Protein AF-A0A1V5KCC6-F1 (afdb_monomer)

Solvent-accessible surface area (backbone atoms only — not comparable to full-atom values): 6715 Å² total; per-residue (Å²): 113,61,69,62,50,31,54,51,13,49,54,48,33,52,66,76,43,51,40,78,60,59,92,48,67,71,56,39,69,75,30,51,44,76,52,78,37,92,82,50,59,99,80,65,60,54,52,40,34,35,26,40,22,95,84,51,36,32,33,43,40,40,38,29,67,36,95,50,69,45,68,42,58,75,41,92,68,61,92,77,38,43,47,20,27,38,64,76,47,38,31,85,51,64,56,91,75,87,53,53,60,44,80,50,100,44,29,39,36,34,31,47,67,22,40,41,31,31,40,33,75,112

Secondary structure (DSSP, 8-state):
-HHHHHHHHHHHHHHH-STTS-SSHHHHHHHEEE---TT--SS-SEEEEEEE-TTS-EEEEEEE-SSS-EEE-S-S-GGGPEEEE-SS-BSSS--SS--SEEE-SSSEEEPTTEEEEEEE--

Sequence (122 aa):
MLTRRYTSGLIALRRSSDAFRLGDKAAVDANILKIEEPGIQQEDIAIAYACTATDGTRFLVFINADNQARDFTAITDLPTAELLVDDDESGTLPVSDPSGFKFTDDGVLVDPLTVLIFRQKP

Foldseek 3Di:
DLVVQAVVQVVQVCVVFCLNPPPDDVLCVVFKAWQDAPQADPDHQWTWIWGAGPQRKIKIKTFAQAQAKDDGQSDQPPPQWAKAAKARGHHDHGDDDDDQWDADPRGITGGHGMMIMIIDHD

Mean predicted aligned error: 3.24 Å

Radius of gyration: 13.99 Å; Cα contacts (8 Å, |Δi|>4): 246; chains: 1; bounding box: 36×34×35 Å

Structure (mmCIF, N/CA/C/O backbone):
data_AF-A0A1V5KCC6-F1
#
_entry.id   AF-A0A1V5KCC6-F1
#
loop_
_atom_site.group_PDB
_atom_site.id
_atom_site.type_symbol
_atom_site.label_atom_id
_atom_site.label_alt_id
_atom_site.label_comp_id
_atom_site.label_asym_id
_atom_site.label_entity_id
_atom_site.label_seq_id
_atom_site.pdbx_PDB_ins_code
_atom_site.Cartn_x
_atom_site.Cartn_y
_atom_site.Cartn_z
_atom_site.occupancy
_atom_site.B_iso_or_equiv
_atom_site.auth_seq_id
_atom_site.auth_comp_id
_atom_site.auth_asym_id
_atom_site.auth_atom_id
_atom_site.pdbx_PDB_model_num
ATOM 1 N N . MET A 1 1 ? 14.356 -16.473 -8.769 1.00 64.81 1 MET A N 1
ATOM 2 C CA . MET A 1 1 ? 13.872 -16.763 -7.393 1.00 64.81 1 MET A CA 1
ATOM 3 C C . MET A 1 1 ? 13.165 -15.573 -6.741 1.00 64.81 1 MET A C 1
ATOM 5 O O . MET A 1 1 ? 12.403 -15.826 -5.814 1.00 64.81 1 MET A O 1
ATOM 9 N N . LEU A 1 2 ? 13.380 -14.335 -7.218 1.00 85.94 2 LEU A N 1
ATOM 10 C CA . LEU A 1 2 ? 12.759 -13.104 -6.707 1.00 85.94 2 LEU A CA 1
ATOM 11 C C . LEU A 1 2 ? 11.241 -13.239 -6.508 1.00 85.94 2 LEU A C 1
ATOM 13 O O . LEU A 1 2 ? 10.778 -13.178 -5.377 1.00 85.94 2 LEU A O 1
ATOM 17 N N . THR A 1 3 ? 10.499 -13.625 -7.552 1.00 91.62 3 THR A N 1
ATOM 18 C CA . THR A 1 3 ? 9.037 -13.815 -7.491 1.00 91.62 3 THR A CA 1
ATOM 19 C C . THR A 1 3 ? 8.590 -14.755 -6.368 1.00 91.62 3 THR A C 1
ATOM 21 O O . THR A 1 3 ? 7.630 -14.464 -5.669 1.00 91.62 3 THR A O 1
ATOM 24 N N . ARG A 1 4 ? 9.307 -15.863 -6.115 1.00 97.12 4 ARG A N 1
ATOM 25 C CA . ARG A 1 4 ? 8.965 -16.789 -5.018 1.00 97.12 4 ARG A CA 1
ATOM 26 C C . ARG A 1 4 ? 9.128 -16.122 -3.649 1.00 97.12 4 ARG A C 1
ATOM 28 O O . ARG A 1 4 ? 8.300 -16.354 -2.767 1.00 97.12 4 ARG A O 1
ATOM 35 N N . ARG A 1 5 ? 10.209 -15.358 -3.449 1.00 96.81 5 ARG A N 1
ATOM 36 C CA . ARG A 1 5 ? 10.459 -14.638 -2.188 1.00 96.81 5 ARG A CA 1
ATOM 37 C C . ARG A 1 5 ? 9.408 -13.558 -1.986 1.00 96.81 5 ARG A C 1
ATOM 39 O O . ARG A 1 5 ? 8.799 -13.539 -0.926 1.00 96.81 5 ARG A O 1
ATOM 46 N N . TYR A 1 6 ? 9.121 -12.798 -3.037 1.00 97.69 6 TYR A N 1
ATOM 47 C CA . TYR A 1 6 ? 8.081 -11.781 -3.042 1.00 97.69 6 TYR A CA 1
ATOM 48 C C . TYR A 1 6 ? 6.708 -12.366 -2.669 1.00 97.69 6 TYR A C 1
ATOM 50 O O . TYR A 1 6 ? 6.073 -11.958 -1.705 1.00 97.69 6 TYR A O 1
ATOM 58 N N . THR A 1 7 ? 6.276 -13.451 -3.320 1.00 97.94 7 THR A N 1
ATOM 59 C CA . THR A 1 7 ? 5.013 -14.113 -2.947 1.00 97.94 7 THR A CA 1
ATOM 60 C C . THR A 1 7 ? 5.032 -14.637 -1.506 1.00 97.94 7 THR A C 1
ATOM 62 O O . THR A 1 7 ? 4.024 -14.556 -0.806 1.00 97.94 7 THR A O 1
ATOM 65 N N . SER A 1 8 ? 6.170 -15.154 -1.030 1.00 98.38 8 SER A N 1
ATOM 66 C CA . SER A 1 8 ? 6.310 -15.597 0.365 1.00 98.38 8 SER A CA 1
ATOM 67 C C . SER A 1 8 ? 6.166 -14.429 1.352 1.00 98.38 8 SER A C 1
ATOM 69 O O . SER A 1 8 ? 5.506 -14.587 2.379 1.00 98.38 8 SER A O 1
ATOM 71 N N . GLY A 1 9 ? 6.731 -13.264 1.021 1.00 98.44 9 GLY A N 1
ATOM 72 C CA . GLY A 1 9 ? 6.620 -12.021 1.784 1.00 98.44 9 GLY A CA 1
ATOM 73 C C . GLY A 1 9 ? 5.183 -11.518 1.878 1.00 98.44 9 GLY A C 1
ATOM 74 O O . GLY A 1 9 ? 4.682 -11.293 2.979 1.00 98.44 9 GLY A O 1
ATOM 75 N N . LEU A 1 10 ? 4.464 -11.473 0.753 1.00 98.56 10 LEU A N 1
ATOM 76 C CA . LEU A 1 10 ? 3.041 -11.113 0.722 1.00 98.56 10 LEU A CA 1
ATOM 77 C C . LEU A 1 10 ? 2.164 -12.063 1.556 1.00 98.56 10 LEU A C 1
ATOM 79 O O . LEU A 1 10 ? 1.244 -11.620 2.245 1.00 98.56 10 LEU A O 1
ATOM 83 N N . ILE A 1 11 ? 2.449 -13.371 1.544 1.00 98.69 11 ILE A N 1
ATOM 84 C CA . ILE A 1 11 ? 1.741 -14.339 2.401 1.00 98.69 11 ILE A CA 1
ATOM 85 C C . ILE A 1 11 ? 2.014 -14.050 3.883 1.00 98.69 11 ILE A C 1
ATOM 87 O O . ILE A 1 11 ? 1.089 -14.125 4.698 1.00 98.69 11 ILE A O 1
ATOM 91 N N . ALA A 1 12 ? 3.261 -13.733 4.242 1.00 98.69 12 ALA A N 1
ATOM 92 C CA . ALA A 1 12 ? 3.622 -13.372 5.609 1.00 98.69 12 ALA A CA 1
ATOM 93 C C . ALA A 1 12 ? 2.901 -12.089 6.058 1.00 98.69 12 ALA A C 1
ATOM 95 O O . ALA A 1 12 ? 2.277 -12.093 7.119 1.00 98.69 12 ALA A O 1
ATOM 96 N N . LEU A 1 13 ? 2.890 -11.052 5.215 1.00 98.69 13 LEU A N 1
ATOM 97 C CA . LEU A 1 13 ? 2.177 -9.795 5.458 1.00 98.69 13 LEU A CA 1
ATOM 98 C C . LEU A 1 13 ? 0.668 -10.006 5.637 1.00 98.69 13 LEU A C 1
ATOM 100 O O . LEU A 1 13 ? 0.077 -9.551 6.615 1.00 98.69 13 LEU A O 1
ATOM 104 N N . ARG A 1 14 ? 0.035 -10.782 4.749 1.00 98.56 14 ARG A N 1
ATOM 105 C CA . ARG A 1 14 ? -1.391 -11.128 4.870 1.00 98.56 14 ARG A CA 1
ATOM 106 C C . ARG A 1 14 ? -1.715 -11.805 6.206 1.00 98.56 14 ARG A C 1
ATOM 108 O O . ARG A 1 14 ? -2.817 -11.650 6.727 1.00 98.56 14 ARG A O 1
ATOM 115 N N . ARG A 1 15 ? -0.793 -12.610 6.741 1.00 98.31 15 ARG A N 1
ATOM 116 C CA . ARG A 1 15 ? -0.979 -13.329 8.011 1.00 98.31 15 ARG A CA 1
ATOM 117 C C . ARG A 1 15 ? -0.717 -12.457 9.236 1.00 98.31 15 ARG A C 1
ATOM 119 O O . ARG A 1 15 ? -1.332 -12.717 10.270 1.00 98.31 15 ARG A O 1
ATOM 126 N N . SER A 1 16 ? 0.155 -11.454 9.136 1.00 98.06 16 SER A N 1
ATOM 127 C CA . SER A 1 16 ? 0.580 -10.644 10.284 1.00 98.06 16 SER A CA 1
ATOM 128 C C . SER A 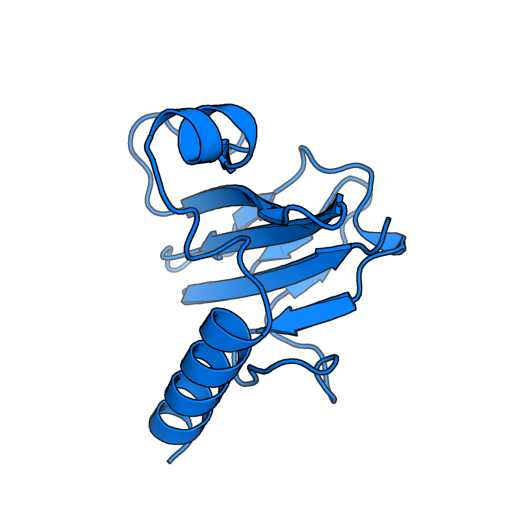1 16 ? -0.479 -9.672 10.795 1.00 98.06 16 SER A C 1
ATOM 130 O O . SER A 1 16 ? -0.362 -9.213 11.923 1.00 98.06 16 SER A O 1
ATOM 132 N N . SER A 1 17 ? -1.494 -9.350 9.992 1.00 98.25 17 SER A N 1
ATOM 133 C CA . SER A 1 17 ? -2.589 -8.457 10.381 1.00 98.25 17 SER A CA 1
ATOM 134 C C . SER A 1 17 ? -3.940 -9.014 9.931 1.00 98.25 17 SER A C 1
ATOM 136 O O . SER A 1 17 ? -4.025 -9.818 8.999 1.00 98.25 17 SER A O 1
ATOM 138 N N . ASP A 1 18 ? -5.007 -8.627 10.622 1.00 98.00 18 ASP A N 1
ATOM 139 C CA . ASP A 1 18 ? -6.379 -8.917 10.220 1.00 98.00 18 ASP A CA 1
ATOM 140 C C . ASP A 1 18 ? -6.941 -7.915 9.199 1.00 98.00 18 ASP A C 1
ATOM 142 O O . ASP A 1 18 ? -7.923 -8.253 8.538 1.00 98.00 18 ASP A O 1
ATOM 146 N N . ALA A 1 19 ? -6.275 -6.774 8.970 1.00 98.12 19 ALA A N 1
ATOM 147 C CA . ALA A 1 19 ? -6.659 -5.760 7.979 1.00 98.12 19 ALA A CA 1
ATOM 148 C C . ALA A 1 19 ? -6.923 -6.344 6.576 1.00 98.12 19 ALA A C 1
ATOM 150 O O . ALA A 1 19 ? -7.752 -5.839 5.829 1.00 98.12 19 ALA A O 1
ATOM 151 N N . PHE A 1 20 ? -6.249 -7.441 6.213 1.00 98.06 20 PHE A N 1
ATOM 152 C CA . PHE A 1 20 ? -6.393 -8.109 4.911 1.00 98.06 20 PHE A CA 1
ATOM 153 C C . PHE A 1 20 ? -7.379 -9.292 4.912 1.00 98.06 20 PHE A C 1
ATOM 155 O O . PHE A 1 20 ? -7.515 -9.997 3.906 1.00 98.06 20 PHE A O 1
ATOM 162 N N . ARG A 1 21 ? -8.011 -9.594 6.048 1.00 97.31 21 ARG A N 1
ATOM 163 C CA . ARG A 1 21 ? -8.809 -10.813 6.274 1.00 97.31 21 ARG A CA 1
ATOM 164 C C . ARG A 1 21 ? -9.930 -10.595 7.296 1.00 97.31 21 ARG A C 1
ATOM 166 O O . ARG A 1 21 ? -10.197 -11.478 8.112 1.00 97.31 21 ARG A O 1
ATOM 173 N N . LEU A 1 22 ? -10.554 -9.420 7.245 1.00 97.50 22 LEU A N 1
ATOM 174 C CA . LEU A 1 22 ? -11.720 -9.075 8.055 1.00 97.50 22 LEU A CA 1
ATOM 175 C C . LEU A 1 22 ? -12.840 -10.109 7.846 1.00 97.50 22 LEU A C 1
ATOM 177 O O . LEU A 1 22 ? -13.023 -10.631 6.745 1.00 97.50 22 LEU A O 1
ATOM 181 N N . GLY A 1 23 ? -13.536 -10.454 8.932 1.00 96.25 23 GLY A N 1
ATOM 182 C CA . GLY A 1 23 ? -14.379 -11.654 8.999 1.00 96.25 23 GLY A CA 1
ATOM 183 C C . GLY A 1 23 ? -15.752 -11.542 8.335 1.00 96.25 23 GLY A C 1
ATOM 184 O O . GLY A 1 23 ? -16.367 -12.569 8.054 1.00 96.25 23 GLY A O 1
ATOM 185 N N . ASP A 1 24 ? -16.234 -10.326 8.078 1.00 97.00 24 ASP A N 1
ATOM 186 C CA . ASP A 1 24 ? -17.553 -10.081 7.500 1.00 97.00 24 ASP A CA 1
ATOM 187 C C . ASP A 1 24 ? -17.604 -8.780 6.679 1.00 97.00 24 ASP A C 1
ATOM 189 O O . ASP A 1 24 ? -16.687 -7.957 6.702 1.00 97.00 24 ASP A O 1
ATOM 193 N N . LYS A 1 25 ? -18.701 -8.606 5.932 1.00 97.69 25 LYS A N 1
ATOM 194 C CA . LYS A 1 25 ? -18.914 -7.445 5.061 1.00 97.69 25 LYS A CA 1
ATOM 195 C C . LYS A 1 25 ? -18.978 -6.124 5.832 1.00 97.69 25 LYS A C 1
ATOM 197 O O . LYS A 1 25 ? -18.462 -5.136 5.330 1.00 97.69 25 LYS A O 1
ATOM 202 N N . ALA A 1 26 ? -19.601 -6.088 7.009 1.00 98.00 26 ALA A N 1
ATOM 203 C CA . ALA A 1 26 ? -19.751 -4.841 7.756 1.00 98.00 26 ALA A CA 1
ATOM 204 C C . ALA A 1 26 ? -18.386 -4.327 8.236 1.00 98.00 26 ALA A C 1
ATOM 206 O O . ALA A 1 26 ? -18.098 -3.137 8.129 1.00 98.00 26 ALA A O 1
ATOM 207 N N . ALA A 1 27 ? -17.516 -5.236 8.685 1.00 97.56 27 ALA A N 1
ATOM 208 C CA . ALA A 1 27 ? -16.135 -4.922 9.013 1.00 97.56 27 ALA A CA 1
ATOM 209 C C . ALA A 1 27 ? -15.358 -4.433 7.782 1.00 97.56 27 ALA A C 1
ATOM 211 O O . ALA A 1 27 ? -14.633 -3.446 7.884 1.00 97.56 27 ALA A O 1
ATOM 212 N N . VAL A 1 28 ? -15.525 -5.080 6.623 1.00 98.19 28 VAL A N 1
ATOM 213 C CA . VAL A 1 28 ? -14.890 -4.644 5.367 1.00 98.19 28 VAL A CA 1
ATOM 214 C C . VAL A 1 28 ? -15.352 -3.242 4.965 1.00 98.19 28 VAL A C 1
ATOM 216 O O . VAL A 1 28 ? -14.509 -2.382 4.737 1.00 98.19 28 VAL A O 1
ATOM 219 N N . ASP A 1 29 ? -16.661 -2.988 4.937 1.00 97.94 29 ASP A N 1
ATOM 220 C CA . ASP A 1 29 ? -17.232 -1.698 4.527 1.00 97.94 29 ASP A CA 1
ATOM 221 C C . ASP A 1 29 ? -16.759 -0.539 5.424 1.00 97.94 29 ASP A C 1
ATOM 223 O O . ASP A 1 29 ? -16.604 0.585 4.954 1.00 97.94 29 ASP A O 1
ATOM 227 N N . ALA A 1 30 ? -16.523 -0.803 6.714 1.00 97.19 30 ALA A N 1
ATOM 228 C CA . ALA A 1 30 ? -16.074 0.206 7.670 1.00 97.19 30 ALA A CA 1
ATOM 229 C C . ALA A 1 30 ? -14.557 0.468 7.641 1.00 97.19 30 ALA A C 1
ATOM 231 O O . ALA A 1 30 ? -14.126 1.558 8.012 1.00 97.19 30 ALA A O 1
ATOM 232 N N . ASN A 1 31 ? -13.745 -0.520 7.249 1.00 97.50 31 ASN A N 1
ATOM 233 C CA . ASN A 1 31 ? -12.289 -0.476 7.438 1.00 97.50 31 ASN A CA 1
ATOM 234 C C . ASN A 1 31 ? -11.477 -0.515 6.140 1.00 97.50 31 ASN A C 1
ATOM 236 O O . ASN A 1 31 ? -10.265 -0.303 6.186 1.00 97.50 31 ASN A O 1
ATOM 240 N N . ILE A 1 32 ? -12.108 -0.793 4.997 1.00 97.38 32 ILE A N 1
ATOM 241 C CA . ILE A 1 32 ? -11.460 -0.769 3.687 1.00 97.38 32 ILE A CA 1
ATOM 242 C C . ILE A 1 32 ? -11.985 0.431 2.907 1.00 97.38 32 ILE A C 1
ATOM 244 O O . ILE A 1 32 ? -13.126 0.439 2.450 1.00 97.38 32 ILE A O 1
ATOM 248 N N . LEU A 1 33 ? -11.146 1.452 2.751 1.00 95.38 33 LEU A N 1
ATOM 249 C CA . LEU A 1 33 ? -11.522 2.707 2.107 1.00 95.38 33 LEU A CA 1
ATOM 250 C C . LEU A 1 33 ? -10.714 2.897 0.830 1.00 95.38 33 LEU A C 1
ATOM 252 O O . LEU A 1 33 ? -9.485 2.928 0.872 1.00 95.38 33 LEU A O 1
ATOM 256 N N . LYS A 1 34 ? -11.398 3.056 -0.305 1.00 95.19 34 LYS A N 1
ATOM 257 C CA . LYS A 1 34 ? -10.752 3.512 -1.538 1.00 95.19 34 LYS A CA 1
ATOM 258 C C . LYS A 1 34 ? -10.176 4.910 -1.301 1.00 95.19 34 LYS A C 1
ATOM 260 O O . LYS A 1 34 ? -10.836 5.757 -0.701 1.00 95.19 34 LYS A O 1
ATOM 265 N N . ILE A 1 35 ? -8.953 5.136 -1.763 1.00 92.19 35 ILE A N 1
ATOM 266 C CA . ILE A 1 35 ? -8.350 6.466 -1.783 1.00 92.19 35 ILE A CA 1
ATOM 267 C C . ILE A 1 35 ? -8.711 7.072 -3.137 1.00 92.19 35 ILE A C 1
ATOM 269 O O . ILE A 1 35 ? -8.344 6.531 -4.180 1.00 92.19 35 ILE A O 1
ATOM 273 N N . GLU A 1 36 ? -9.504 8.141 -3.117 1.00 90.19 36 GLU A N 1
ATOM 274 C CA . GLU A 1 36 ? -9.888 8.852 -4.335 1.00 90.19 36 GLU A CA 1
ATOM 275 C C . GLU A 1 36 ? -8.721 9.724 -4.795 1.00 90.19 36 GLU A C 1
ATOM 277 O O . GLU A 1 36 ? -8.325 10.653 -4.097 1.00 90.19 36 GLU A O 1
ATOM 282 N N . GLU A 1 37 ? -8.178 9.409 -5.968 1.00 89.12 37 GLU A N 1
ATOM 283 C CA . GLU A 1 37 ? -7.045 10.107 -6.567 1.00 89.12 37 GLU A CA 1
ATOM 284 C C . GLU A 1 37 ? -7.516 10.875 -7.811 1.00 89.12 37 GLU A C 1
ATOM 286 O O . GLU A 1 37 ? -8.022 10.243 -8.743 1.00 89.12 37 GLU A O 1
ATOM 291 N N . PRO A 1 38 ? -7.345 12.211 -7.870 1.00 87.00 38 PRO A N 1
ATOM 292 C CA . PRO A 1 38 ? -7.702 13.011 -9.043 1.00 87.00 38 PRO A CA 1
ATOM 293 C C . PRO A 1 38 ? -7.104 12.507 -10.366 1.00 87.00 38 PRO A C 1
ATOM 295 O O . PRO A 1 38 ? -7.733 12.651 -11.415 1.00 87.00 38 PRO A O 1
ATOM 298 N N . GLY A 1 39 ? -5.903 11.918 -10.325 1.00 85.38 39 GLY A N 1
ATOM 299 C CA . GLY A 1 39 ? -5.217 11.340 -11.485 1.00 85.38 39 GLY A CA 1
ATOM 300 C C . GLY A 1 39 ? -5.674 9.936 -11.913 1.00 85.38 39 GLY A C 1
ATOM 301 O O . GLY A 1 39 ? -5.102 9.389 -12.862 1.00 85.38 39 GLY A O 1
ATOM 302 N N . ILE A 1 40 ? -6.660 9.331 -11.239 1.00 90.62 40 ILE A N 1
ATOM 303 C CA . ILE A 1 40 ? -7.196 7.999 -11.566 1.00 90.62 40 ILE A CA 1
ATOM 304 C C . ILE A 1 40 ? -8.581 8.136 -12.199 1.00 90.62 40 ILE A C 1
ATOM 306 O O . ILE A 1 40 ? -9.502 8.722 -11.630 1.00 90.62 40 ILE A O 1
ATOM 310 N N . GLN A 1 41 ? -8.732 7.577 -13.398 1.00 91.94 41 GLN A N 1
ATOM 311 C CA . GLN A 1 41 ? -9.986 7.613 -14.146 1.00 91.94 41 GLN A CA 1
ATOM 312 C C . GLN A 1 41 ? -11.014 6.612 -13.596 1.00 91.94 41 GLN A C 1
ATOM 314 O O . GLN A 1 41 ? -10.708 5.736 -12.790 1.00 91.94 41 GLN A O 1
ATOM 319 N N . GLN A 1 42 ? -12.267 6.726 -14.052 1.00 91.62 42 GLN A N 1
ATOM 320 C CA . GLN A 1 42 ? -13.319 5.767 -13.693 1.00 91.62 42 GLN A CA 1
ATOM 321 C C . GLN A 1 42 ? -12.964 4.335 -14.129 1.00 91.62 42 GLN A C 1
ATOM 323 O O . GLN A 1 42 ? -13.235 3.383 -13.399 1.00 91.62 42 GLN A O 1
ATOM 328 N N . GLU A 1 43 ? -12.369 4.199 -15.313 1.00 95.81 43 GLU A N 1
ATOM 329 C CA . GLU A 1 43 ? -11.767 2.967 -15.814 1.00 95.81 43 GLU A CA 1
ATOM 330 C C . GLU A 1 43 ? -10.262 3.198 -15.901 1.00 95.81 43 GLU A C 1
ATOM 332 O O . GLU A 1 43 ? -9.804 4.030 -16.681 1.00 95.81 43 GLU A O 1
ATOM 337 N N . ASP A 1 44 ? -9.496 2.498 -15.071 1.00 97.00 44 ASP A N 1
ATOM 338 C CA . ASP A 1 44 ? -8.055 2.695 -14.964 1.00 97.00 44 ASP A CA 1
ATOM 339 C C . ASP A 1 44 ? -7.368 1.393 -14.526 1.00 97.00 44 ASP A C 1
ATOM 341 O O . ASP A 1 44 ? -8.008 0.444 -14.066 1.00 97.00 44 ASP A O 1
ATOM 345 N N . ILE A 1 45 ? -6.050 1.359 -14.679 1.00 97.44 45 ILE A N 1
ATOM 346 C CA . ILE A 1 45 ? -5.159 0.268 -14.268 1.00 97.44 45 ILE A CA 1
ATOM 347 C C . ILE A 1 45 ? -4.276 0.663 -13.074 1.00 97.44 45 ILE A C 1
ATOM 349 O O . ILE A 1 45 ? -3.404 -0.101 -12.662 1.00 97.44 45 IL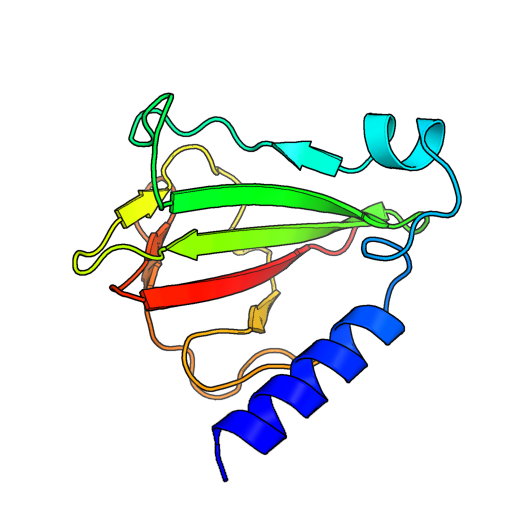E A O 1
ATOM 353 N N . ALA A 1 46 ? -4.524 1.835 -12.489 1.00 97.12 46 ALA A N 1
ATOM 354 C CA . ALA A 1 46 ? -3.995 2.244 -11.197 1.00 97.12 46 ALA A CA 1
ATOM 355 C C . ALA A 1 46 ? -5.104 2.268 -10.130 1.00 97.12 46 ALA A C 1
ATOM 357 O O . ALA A 1 46 ? -6.253 2.605 -10.415 1.00 97.12 46 ALA A O 1
ATOM 358 N N . ILE A 1 47 ? -4.769 1.915 -8.887 1.00 97.19 47 ILE A N 1
ATOM 359 C CA . ILE A 1 47 ? -5.695 1.991 -7.747 1.00 97.19 47 ILE A CA 1
ATOM 360 C C . ILE A 1 47 ? -4.939 2.218 -6.437 1.00 97.19 47 ILE A C 1
ATOM 362 O O . ILE A 1 47 ? -3.842 1.692 -6.244 1.00 97.19 47 ILE A O 1
ATOM 366 N N . ALA A 1 48 ? -5.558 2.959 -5.515 1.00 95.69 48 ALA A N 1
ATOM 367 C CA . ALA A 1 48 ? -5.106 3.075 -4.136 1.00 95.69 48 ALA A CA 1
ATOM 368 C C . ALA A 1 48 ? -6.251 2.841 -3.143 1.00 95.69 48 ALA A C 1
ATOM 370 O O . ALA A 1 48 ? -7.405 3.213 -3.380 1.00 95.69 48 ALA A O 1
ATOM 371 N N . TYR A 1 49 ? -5.940 2.204 -2.018 1.00 96.00 49 TYR A N 1
ATOM 372 C CA . TYR A 1 49 ? -6.895 1.966 -0.938 1.00 96.00 49 TYR A CA 1
ATOM 373 C C . TYR A 1 49 ? -6.188 1.807 0.406 1.00 96.00 49 TYR A C 1
ATOM 375 O O . TYR A 1 49 ? -5.006 1.478 0.483 1.00 96.00 49 TYR A O 1
ATOM 383 N N . ALA A 1 50 ? -6.932 2.033 1.481 1.00 95.25 50 ALA A N 1
ATOM 384 C CA . ALA A 1 50 ? -6.488 1.823 2.843 1.00 95.25 50 ALA A CA 1
ATOM 385 C C . ALA A 1 50 ? -7.220 0.642 3.481 1.00 95.25 50 ALA A C 1
ATOM 387 O O . ALA A 1 50 ? -8.434 0.522 3.332 1.00 95.25 50 ALA A O 1
ATOM 388 N N . CYS A 1 51 ? -6.495 -0.171 4.244 1.00 96.69 51 CYS A N 1
ATOM 389 C CA . CYS A 1 51 ? -7.046 -1.218 5.097 1.00 96.69 51 CYS A CA 1
ATOM 390 C C . CYS A 1 51 ? -6.719 -0.914 6.557 1.00 96.69 51 CYS A C 1
ATOM 392 O O . CYS A 1 51 ? -5.542 -0.830 6.905 1.00 96.69 51 CYS A O 1
ATOM 394 N N . THR A 1 52 ? -7.722 -0.820 7.420 1.00 97.44 52 THR A N 1
ATOM 395 C CA . THR A 1 52 ? -7.521 -0.623 8.861 1.00 97.44 52 THR A CA 1
ATOM 396 C C . THR A 1 52 ? -7.751 -1.935 9.613 1.00 97.44 52 THR A C 1
ATOM 398 O O . THR A 1 52 ? -8.764 -2.609 9.434 1.00 97.44 52 THR A O 1
ATOM 401 N N . ALA A 1 53 ? -6.775 -2.330 10.425 1.00 97.81 53 ALA A N 1
ATOM 402 C CA . ALA A 1 53 ? -6.842 -3.478 11.322 1.00 97.81 53 ALA A CA 1
ATOM 403 C C . ALA A 1 53 ? -7.732 -3.181 12.537 1.00 97.81 53 ALA A C 1
ATOM 405 O O . ALA A 1 53 ? -7.960 -2.022 12.887 1.00 97.81 53 ALA A O 1
ATOM 406 N N . THR A 1 54 ? -8.169 -4.221 13.251 1.00 96.12 54 THR A N 1
ATOM 407 C CA . THR A 1 54 ? -8.943 -4.026 14.495 1.00 96.12 54 THR A CA 1
ATOM 408 C C . THR A 1 54 ? -8.131 -3.391 15.625 1.00 96.12 54 THR A C 1
ATOM 410 O O . THR A 1 54 ? -8.712 -2.801 16.535 1.00 96.12 54 THR A O 1
ATOM 413 N N . ASP A 1 55 ? -6.799 -3.465 15.556 1.00 96.44 55 ASP A N 1
ATOM 414 C CA . ASP A 1 55 ? -5.879 -2.792 16.480 1.00 96.44 55 ASP A CA 1
ATOM 415 C C . ASP A 1 55 ? -5.572 -1.331 16.092 1.00 96.44 55 ASP A C 1
ATOM 417 O O . ASP A 1 55 ? -4.788 -0.670 16.769 1.00 96.44 55 ASP A O 1
ATOM 421 N N . GLY A 1 56 ? -6.192 -0.821 15.022 1.00 95.50 56 GLY A N 1
ATOM 422 C CA . GLY A 1 56 ? -6.003 0.536 14.508 1.00 95.50 56 GLY A CA 1
ATOM 423 C C . GLY A 1 56 ? -4.836 0.693 13.530 1.00 95.50 56 GLY A C 1
ATOM 424 O O . GLY A 1 56 ? -4.713 1.749 12.913 1.00 95.50 56 GLY A O 1
ATOM 425 N N . THR A 1 57 ? -3.995 -0.330 13.341 1.00 96.50 57 THR A N 1
ATOM 426 C CA . THR A 1 57 ? -2.919 -0.290 12.341 1.00 96.50 57 THR A CA 1
ATOM 427 C C . THR A 1 57 ? -3.516 -0.127 10.947 1.00 96.50 57 THR A C 1
ATOM 429 O O . THR A 1 57 ? -4.347 -0.931 10.520 1.00 96.50 57 THR A O 1
ATOM 432 N N . ARG A 1 58 ? -3.068 0.880 10.200 1.00 95.62 58 ARG A N 1
ATOM 433 C CA . ARG A 1 58 ? -3.538 1.163 8.842 1.00 95.62 58 ARG A CA 1
ATOM 434 C C . ARG A 1 58 ? -2.492 0.746 7.815 1.00 95.62 58 ARG A C 1
ATOM 436 O O . ARG A 1 58 ? -1.303 0.992 7.989 1.00 95.62 58 ARG A O 1
ATOM 443 N N . PHE A 1 59 ? -2.940 0.134 6.729 1.00 96.88 59 PHE A N 1
ATOM 444 C CA . PHE A 1 59 ? -2.119 -0.203 5.573 1.00 96.88 59 PHE A CA 1
ATOM 445 C C . PHE A 1 59 ? -2.595 0.602 4.373 1.00 96.88 59 PHE A C 1
ATOM 447 O O . PHE A 1 59 ? -3.774 0.536 4.037 1.00 96.88 59 PHE A O 1
ATOM 454 N N . LEU A 1 60 ? -1.700 1.350 3.736 1.00 95.81 60 LEU A N 1
ATOM 455 C CA . LEU A 1 60 ? -1.975 2.090 2.504 1.00 95.81 60 LEU A CA 1
ATOM 456 C C . LEU A 1 60 ? -1.391 1.294 1.341 1.00 95.81 60 LEU A C 1
ATOM 458 O O . LEU A 1 60 ? -0.193 1.014 1.339 1.00 95.81 60 LEU A O 1
ATOM 462 N N . VAL A 1 61 ? -2.233 0.900 0.391 1.00 97.00 61 VAL A N 1
ATOM 463 C CA . VAL A 1 61 ? -1.862 0.065 -0.753 1.00 97.00 61 VAL A CA 1
ATOM 464 C C . VAL A 1 61 ? -1.991 0.878 -2.030 1.00 97.00 61 VAL A C 1
ATOM 466 O O . VAL A 1 61 ? -3.043 1.463 -2.280 1.00 97.00 61 VAL A O 1
ATOM 469 N N . PHE A 1 62 ? -0.940 0.854 -2.843 1.00 96.69 62 PHE A N 1
ATOM 470 C CA . PHE A 1 62 ? -0.846 1.530 -4.132 1.00 96.69 62 PHE A CA 1
ATOM 471 C C . PHE A 1 62 ? -0.473 0.514 -5.186 1.00 96.69 62 PHE A C 1
ATOM 473 O O . PHE A 1 62 ? 0.478 -0.242 -5.004 1.00 96.69 62 PHE A O 1
ATOM 480 N N . ILE A 1 63 ? -1.213 0.494 -6.283 1.00 98.19 63 ILE A N 1
ATOM 481 C CA . ILE A 1 63 ? -0.959 -0.413 -7.392 1.00 98.19 63 ILE A CA 1
ATOM 482 C C . ILE A 1 63 ? -0.916 0.429 -8.652 1.00 98.19 63 ILE A C 1
ATOM 484 O O . ILE A 1 63 ? -1.921 1.033 -9.024 1.00 98.19 63 ILE A O 1
ATOM 488 N N . ASN A 1 64 ? 0.239 0.438 -9.309 1.00 98.12 64 ASN A N 1
ATOM 489 C CA . ASN A 1 64 ? 0.398 0.961 -10.650 1.00 98.12 64 ASN A CA 1
ATOM 490 C C . ASN A 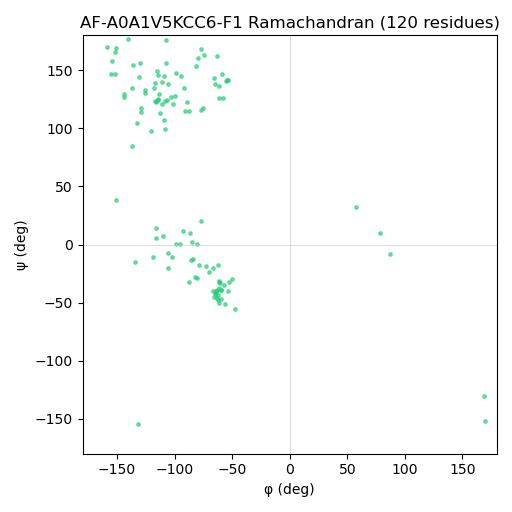1 64 ? 0.618 -0.210 -11.614 1.00 98.12 64 ASN A C 1
ATOM 492 O O . ASN A 1 64 ? 1.728 -0.722 -11.722 1.00 98.12 64 ASN A O 1
ATOM 496 N N . ALA A 1 65 ? -0.430 -0.645 -12.317 1.00 98.31 65 ALA A N 1
ATOM 497 C CA . ALA A 1 65 ? -0.292 -1.645 -13.378 1.00 98.31 65 ALA A CA 1
ATOM 498 C C . ALA A 1 65 ? -0.088 -1.017 -14.772 1.00 98.31 65 ALA A C 1
ATOM 500 O O . ALA A 1 65 ? -0.179 -1.719 -15.780 1.00 98.31 65 ALA A O 1
ATOM 501 N N . ASP A 1 66 ? 0.176 0.290 -14.840 1.00 97.88 66 ASP A N 1
ATOM 502 C CA . ASP A 1 66 ? 0.505 1.006 -16.069 1.00 97.88 66 ASP A CA 1
ATOM 503 C C . ASP A 1 66 ? 1.975 0.797 -16.468 1.00 97.88 66 ASP A C 1
ATOM 505 O O . ASP A 1 66 ? 2.837 0.462 -15.654 1.00 97.88 66 ASP A O 1
ATOM 509 N N . ASN A 1 67 ? 2.271 1.047 -17.741 1.00 97.88 67 ASN A N 1
ATOM 510 C CA . ASN A 1 67 ? 3.629 1.079 -18.286 1.00 97.88 67 ASN A CA 1
ATOM 511 C C . ASN A 1 67 ? 4.283 2.469 -18.143 1.00 97.88 67 ASN A C 1
ATOM 513 O O . ASN A 1 67 ? 5.337 2.724 -18.727 1.00 97.88 67 ASN A O 1
ATOM 517 N N . GLN A 1 68 ? 3.655 3.376 -17.394 1.00 97.19 68 GLN A N 1
ATOM 518 C CA . GLN A 1 68 ? 4.137 4.721 -17.085 1.00 97.19 68 GLN A CA 1
ATOM 519 C C . GLN A 1 68 ? 4.063 4.965 -15.577 1.00 97.19 68 GLN A C 1
ATOM 521 O O . GLN A 1 68 ? 3.290 4.312 -14.879 1.00 97.19 68 GLN A O 1
ATOM 526 N N . ALA A 1 69 ? 4.876 5.893 -15.070 1.00 96.94 69 ALA A N 1
ATOM 527 C CA . ALA A 1 69 ? 4.793 6.288 -13.670 1.00 96.94 69 ALA A CA 1
ATOM 528 C C . ALA A 1 69 ? 3.451 6.985 -13.391 1.00 96.94 69 ALA A C 1
ATOM 530 O O . ALA A 1 69 ? 2.946 7.724 -14.242 1.00 96.94 69 ALA A O 1
ATOM 531 N N . ARG A 1 70 ? 2.877 6.753 -12.209 1.00 96.19 70 ARG A N 1
ATOM 532 C CA . ARG A 1 70 ? 1.582 7.311 -11.794 1.00 96.19 70 ARG A CA 1
ATOM 533 C C . ARG A 1 70 ? 1.724 8.034 -10.465 1.00 96.19 70 ARG A C 1
ATOM 535 O O . ARG A 1 70 ? 2.350 7.518 -9.543 1.00 96.19 70 ARG A O 1
ATOM 542 N N . ASP A 1 71 ? 1.163 9.235 -10.399 1.00 93.25 71 ASP A N 1
ATOM 543 C CA . ASP A 1 71 ? 1.186 10.068 -9.200 1.00 93.25 71 ASP A CA 1
ATOM 544 C C . ASP A 1 71 ? -0.058 9.799 -8.347 1.00 93.25 71 ASP A C 1
ATOM 546 O O . ASP A 1 71 ? -1.172 9.715 -8.871 1.00 93.25 71 ASP A O 1
ATOM 550 N N . PHE A 1 72 ? 0.153 9.649 -7.044 1.00 93.06 72 PHE A N 1
ATOM 551 C CA . PHE A 1 72 ? -0.884 9.513 -6.030 1.00 93.06 72 PHE A CA 1
ATOM 552 C C . PHE A 1 72 ? -0.712 10.669 -5.041 1.00 93.06 72 PHE A C 1
ATOM 554 O O . PHE A 1 72 ? 0.125 10.603 -4.141 1.00 93.06 72 PHE A O 1
ATOM 561 N N . THR A 1 73 ? -1.504 11.723 -5.231 1.00 89.88 73 THR A N 1
ATOM 562 C CA . THR A 1 73 ? -1.403 13.043 -4.585 1.00 89.88 73 THR A CA 1
ATOM 563 C C . THR A 1 73 ? -2.421 13.259 -3.464 1.00 89.88 73 THR A C 1
ATOM 565 O O . THR A 1 73 ? -2.333 14.215 -2.701 1.00 89.88 73 THR A O 1
ATOM 568 N N . ALA A 1 74 ? -3.412 12.379 -3.323 1.00 78.06 74 ALA A N 1
ATOM 569 C CA . ALA A 1 74 ? -4.463 12.522 -2.316 1.00 78.06 74 ALA A CA 1
ATOM 570 C C . ALA A 1 74 ? -4.036 12.142 -0.877 1.00 78.06 74 ALA A C 1
ATOM 572 O O . ALA A 1 74 ? -4.898 11.810 -0.057 1.00 78.06 74 ALA A O 1
ATOM 573 N N . ILE A 1 75 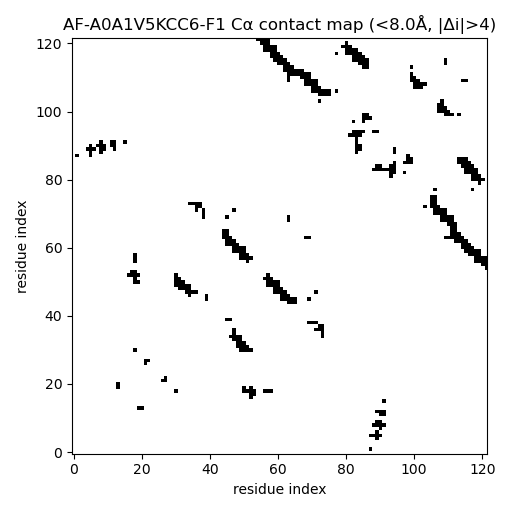? -2.733 12.120 -0.548 1.00 71.69 75 ILE A N 1
ATOM 574 C CA . ILE A 1 75 ? -2.242 11.498 0.693 1.00 71.69 75 ILE A CA 1
ATOM 575 C C . ILE A 1 75 ? -1.270 12.384 1.455 1.00 71.69 75 ILE A C 1
ATOM 577 O O . ILE A 1 75 ? -0.077 12.438 1.188 1.00 71.69 75 ILE A O 1
ATOM 581 N N . THR A 1 76 ? -1.787 12.967 2.529 1.00 64.94 76 THR A N 1
ATOM 582 C CA . THR A 1 76 ? -1.062 13.923 3.368 1.00 64.94 76 THR A CA 1
ATOM 583 C C . THR A 1 76 ? -0.195 13.280 4.456 1.00 64.94 76 THR A C 1
ATOM 585 O O . THR A 1 76 ? 0.649 13.957 5.035 1.00 64.94 76 THR A O 1
ATOM 588 N N . ASP A 1 77 ? -0.365 11.980 4.736 1.00 65.62 77 ASP A N 1
ATOM 589 C CA . ASP A 1 77 ? 0.151 11.354 5.970 1.00 65.62 77 ASP A CA 1
ATOM 590 C C . ASP A 1 77 ? 1.229 10.268 5.741 1.00 65.62 77 ASP A C 1
ATOM 592 O O . ASP A 1 77 ? 1.546 9.497 6.649 1.00 65.62 77 ASP A O 1
ATOM 596 N N . LEU A 1 78 ? 1.827 10.172 4.547 1.00 68.81 78 LEU A N 1
ATOM 597 C CA . LEU A 1 78 ? 2.892 9.189 4.257 1.00 68.81 78 LEU A CA 1
ATOM 598 C C . LEU A 1 78 ? 4.184 9.302 5.101 1.00 68.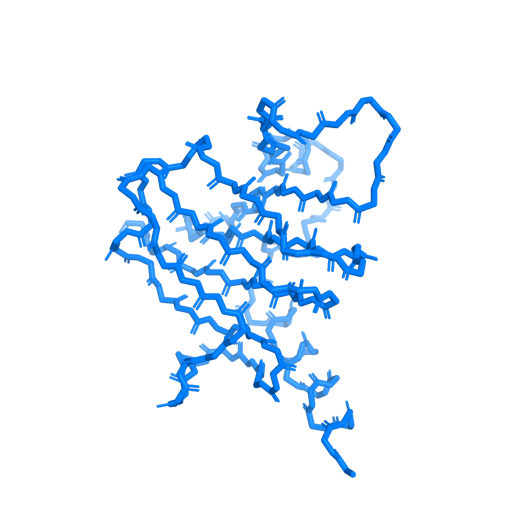81 78 LEU A C 1
ATOM 600 O O . LEU A 1 78 ? 4.772 8.252 5.365 1.00 68.81 78 LEU A O 1
ATOM 604 N N . PRO A 1 79 ? 4.649 10.483 5.568 1.00 63.31 79 PRO A N 1
ATOM 605 C CA . PRO A 1 79 ? 5.969 10.603 6.205 1.00 63.31 79 PRO A CA 1
ATOM 606 C C . PRO A 1 79 ? 6.167 9.799 7.501 1.00 63.31 79 PRO A C 1
ATOM 608 O O . PRO A 1 79 ? 7.303 9.599 7.924 1.00 63.31 79 PRO A O 1
ATOM 611 N N . THR A 1 80 ? 5.092 9.349 8.154 1.00 74.69 80 THR A N 1
ATOM 612 C CA . THR A 1 80 ? 5.156 8.550 9.394 1.00 74.69 80 THR A CA 1
ATOM 613 C C . THR A 1 80 ? 5.002 7.046 9.159 1.00 74.69 80 THR A C 1
ATOM 615 O O . THR A 1 80 ? 5.023 6.269 10.117 1.00 74.69 80 THR A O 1
ATOM 618 N N . ALA A 1 81 ? 4.839 6.616 7.905 1.00 88.06 81 ALA A N 1
ATOM 619 C CA . ALA A 1 81 ? 4.540 5.236 7.559 1.00 88.06 81 ALA A CA 1
ATOM 620 C C . ALA A 1 81 ? 5.799 4.413 7.233 1.00 88.06 81 ALA A C 1
ATOM 622 O O . ALA A 1 81 ? 6.753 4.891 6.625 1.00 88.06 81 ALA A O 1
ATOM 623 N N . GLU A 1 82 ? 5.783 3.134 7.599 1.00 94.94 82 GLU A N 1
ATOM 624 C CA . GLU A 1 82 ? 6.830 2.164 7.268 1.00 94.94 82 GLU A CA 1
ATOM 625 C C . GLU A 1 82 ? 6.509 1.494 5.923 1.00 94.94 82 GLU A C 1
ATOM 627 O O . GLU A 1 82 ? 5.453 0.874 5.788 1.00 94.94 82 GLU A O 1
ATOM 632 N N . LEU A 1 83 ? 7.407 1.566 4.938 1.00 96.50 83 LEU A N 1
ATOM 633 C CA . LEU A 1 83 ? 7.256 0.855 3.662 1.00 96.50 83 LEU A CA 1
ATOM 634 C C . LEU A 1 83 ? 7.562 -0.637 3.843 1.00 96.50 83 LEU A C 1
ATOM 636 O O . LEU A 1 83 ? 8.678 -0.982 4.210 1.00 96.50 83 LEU A O 1
ATOM 640 N N . LEU A 1 84 ? 6.584 -1.515 3.614 1.00 98.25 84 LEU A N 1
ATOM 641 C CA . LEU A 1 84 ? 6.704 -2.971 3.813 1.00 98.25 84 LEU A CA 1
ATOM 642 C C . LEU A 1 84 ? 6.813 -3.774 2.513 1.00 98.25 84 LEU A C 1
ATOM 644 O O . LEU A 1 84 ? 7.179 -4.952 2.547 1.00 98.25 84 LEU A O 1
ATOM 648 N N . VAL A 1 85 ? 6.386 -3.178 1.403 1.00 98.56 85 VAL A N 1
ATOM 649 C CA . VAL A 1 85 ? 6.364 -3.786 0.072 1.00 98.56 85 VAL A CA 1
ATOM 650 C C . VAL A 1 85 ? 6.692 -2.707 -0.941 1.00 98.56 85 VAL A C 1
ATOM 652 O O . VAL A 1 85 ? 6.033 -1.669 -0.914 1.00 98.56 85 VAL A O 1
ATOM 655 N N . ASP A 1 86 ? 7.646 -2.984 -1.818 1.00 98.12 86 ASP A N 1
ATOM 656 C CA . ASP A 1 86 ? 8.000 -2.182 -2.987 1.00 98.12 86 ASP A CA 1
ATOM 657 C C . ASP A 1 86 ? 8.122 -3.069 -4.243 1.00 98.12 86 ASP A C 1
ATOM 659 O O . ASP A 1 86 ? 7.436 -4.095 -4.345 1.00 98.12 86 ASP A O 1
ATOM 663 N N . ASP A 1 87 ? 8.909 -2.661 -5.241 1.00 97.38 87 ASP A N 1
ATOM 664 C CA . ASP A 1 87 ? 9.011 -3.353 -6.526 1.00 97.38 87 ASP A CA 1
ATOM 665 C C . ASP A 1 87 ? 9.732 -4.711 -6.453 1.00 97.38 87 ASP A C 1
ATOM 667 O O . ASP A 1 87 ? 9.460 -5.583 -7.288 1.00 97.38 87 ASP A O 1
ATOM 671 N N . ASP A 1 88 ? 10.588 -4.948 -5.452 1.00 97.25 88 ASP A N 1
ATOM 672 C CA . ASP A 1 88 ? 11.382 -6.179 -5.359 1.00 97.25 88 ASP A CA 1
ATOM 673 C C . ASP A 1 88 ? 11.406 -6.849 -3.966 1.00 97.25 88 ASP A C 1
ATOM 675 O O . ASP A 1 88 ? 11.677 -8.059 -3.870 1.00 97.25 88 ASP A O 1
ATOM 679 N N . GLU A 1 89 ? 10.989 -6.150 -2.908 1.00 97.69 89 GLU A N 1
ATOM 680 C CA . GLU A 1 89 ? 10.877 -6.653 -1.543 1.00 97.69 89 GLU A CA 1
ATOM 681 C C . GLU A 1 89 ? 9.424 -6.689 -1.037 1.00 97.69 89 GLU A C 1
ATOM 683 O O . GLU A 1 89 ? 8.543 -5.916 -1.405 1.00 97.69 89 GLU A O 1
ATOM 688 N N . SER A 1 90 ? 9.134 -7.650 -0.156 1.00 98.38 90 SER A N 1
ATOM 689 C CA . SER A 1 90 ? 7.866 -7.680 0.579 1.00 98.38 90 SER A CA 1
ATOM 690 C C . SER A 1 90 ? 7.987 -8.451 1.885 1.00 98.38 90 SER A C 1
ATOM 692 O O . SER A 1 90 ? 8.699 -9.457 1.984 1.00 98.38 90 SER A O 1
ATOM 694 N N . GLY A 1 91 ? 7.237 -8.025 2.899 1.00 98.31 91 GLY A N 1
ATOM 695 C CA . GLY A 1 91 ? 7.179 -8.736 4.168 1.00 98.31 91 GLY A CA 1
ATOM 696 C C . GLY A 1 91 ? 6.480 -7.960 5.274 1.00 98.31 91 GLY A C 1
ATOM 697 O O . GLY A 1 91 ? 5.575 -7.168 5.041 1.00 98.31 91 GLY A O 1
ATOM 698 N N . THR A 1 92 ? 6.875 -8.245 6.513 1.00 98.19 92 THR A N 1
ATOM 699 C CA . THR A 1 92 ? 6.292 -7.650 7.732 1.00 98.19 92 THR A CA 1
ATOM 700 C C . THR A 1 92 ? 7.194 -6.600 8.384 1.00 98.19 92 THR A C 1
ATOM 702 O O . THR A 1 92 ? 6.799 -5.966 9.370 1.00 98.19 92 THR A O 1
ATOM 705 N N . LEU A 1 93 ? 8.420 -6.475 7.878 1.00 97.94 93 LEU A N 1
ATOM 706 C CA . LEU A 1 93 ? 9.440 -5.523 8.303 1.00 97.94 93 LEU A CA 1
ATOM 707 C C . LEU A 1 93 ? 9.586 -4.445 7.224 1.00 97.94 93 LEU A C 1
ATOM 709 O O . LEU A 1 93 ? 9.243 -4.729 6.076 1.00 97.94 93 LEU A O 1
ATOM 713 N N . PRO A 1 94 ? 10.074 -3.244 7.580 1.00 97.50 94 PRO A N 1
ATOM 714 C CA . PRO A 1 94 ? 10.404 -2.237 6.585 1.00 97.50 94 PRO A CA 1
ATOM 715 C C . PRO A 1 94 ? 11.372 -2.786 5.531 1.00 97.50 94 PRO A C 1
ATOM 717 O O . PRO A 1 94 ? 12.275 -3.550 5.890 1.00 97.50 94 PRO A O 1
ATOM 720 N N . VAL A 1 95 ? 11.175 -2.400 4.270 1.00 97.31 95 VAL A N 1
ATOM 721 C CA . VAL A 1 95 ? 12.094 -2.735 3.171 1.00 97.31 95 VAL A CA 1
ATOM 722 C C . VAL A 1 95 ? 13.488 -2.187 3.466 1.00 97.31 95 VAL A C 1
ATOM 724 O O . VAL A 1 95 ? 13.642 -1.167 4.150 1.00 97.31 95 VAL A O 1
ATOM 727 N N . SER A 1 96 ? 14.511 -2.905 3.012 1.00 96.88 96 SER A N 1
ATOM 728 C CA . SER A 1 96 ? 15.896 -2.605 3.380 1.00 96.88 96 SER A CA 1
ATOM 729 C C . SER A 1 96 ? 16.565 -1.576 2.468 1.00 96.88 96 SER A C 1
ATOM 731 O O . SER A 1 96 ? 17.372 -0.781 2.955 1.00 96.88 96 SER A O 1
ATOM 733 N N . ASP A 1 97 ? 16.188 -1.557 1.189 1.00 96.00 97 ASP A N 1
ATOM 734 C CA . ASP A 1 97 ? 16.665 -0.619 0.170 1.00 96.00 97 ASP A CA 1
ATOM 735 C C . ASP A 1 97 ? 15.474 -0.136 -0.682 1.00 96.00 97 ASP A C 1
ATOM 737 O O . ASP A 1 97 ? 15.172 -0.748 -1.698 1.00 96.00 97 ASP A O 1
ATOM 741 N N . PRO A 1 98 ? 14.738 0.907 -0.244 1.00 96.19 98 PRO A N 1
ATOM 742 C CA . PRO A 1 98 ? 13.509 1.340 -0.908 1.00 96.19 98 PRO A CA 1
ATOM 743 C C . PRO A 1 98 ? 13.701 1.711 -2.389 1.00 96.19 98 PRO A C 1
ATOM 745 O O . PRO A 1 98 ? 14.477 2.620 -2.703 1.00 96.19 98 PRO A O 1
ATOM 748 N N . SER A 1 99 ? 12.915 1.107 -3.282 1.00 97.56 99 SER A N 1
ATOM 749 C CA . SER A 1 99 ? 12.910 1.423 -4.721 1.00 97.56 99 SER A CA 1
ATOM 750 C C . SER A 1 99 ? 11.507 1.429 -5.346 1.00 97.56 99 SER A C 1
ATOM 752 O O . SER A 1 99 ? 10.501 1.237 -4.670 1.00 97.56 99 SER A O 1
ATOM 754 N N . GLY A 1 100 ? 11.413 1.774 -6.637 1.00 97.75 100 GLY A N 1
ATOM 755 C CA . GLY A 1 100 ? 10.152 1.754 -7.392 1.00 97.75 100 GLY A CA 1
ATOM 756 C C . GLY A 1 100 ? 9.212 2.942 -7.148 1.00 97.75 100 GLY A C 1
ATOM 757 O O . GLY A 1 100 ? 8.057 2.917 -7.587 1.00 97.75 100 GLY A O 1
ATOM 758 N N . PHE A 1 101 ? 9.665 3.985 -6.444 1.00 97.00 101 PHE A N 1
ATOM 759 C CA . PHE A 1 101 ? 8.880 5.198 -6.209 1.00 97.00 101 PHE A CA 1
ATOM 760 C C . PHE A 1 101 ? 9.734 6.419 -5.858 1.00 97.00 101 PHE A C 1
ATOM 762 O O . PHE A 1 101 ? 10.929 6.325 -5.568 1.00 97.00 101 PHE A O 1
ATOM 769 N N . LYS A 1 102 ? 9.090 7.588 -5.842 1.00 94.75 102 LYS A N 1
ATOM 770 C CA . LYS A 1 102 ? 9.626 8.836 -5.288 1.00 94.75 102 LYS A CA 1
ATOM 771 C C . LYS A 1 102 ? 8.543 9.550 -4.494 1.00 94.75 102 LYS A C 1
ATOM 773 O O . LYS A 1 102 ? 7.424 9.690 -4.978 1.00 94.75 102 LYS A O 1
ATOM 778 N N . PHE A 1 103 ? 8.881 10.044 -3.307 1.00 91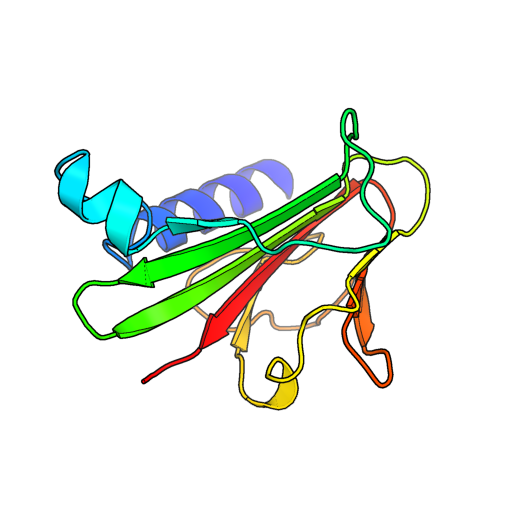.31 103 PHE A N 1
ATOM 779 C CA . PHE A 1 103 ? 8.002 10.982 -2.614 1.00 91.31 103 PHE A CA 1
ATOM 780 C C . PHE A 1 103 ? 7.886 12.282 -3.416 1.00 91.31 103 PHE A C 1
ATOM 782 O O . PHE A 1 103 ? 8.879 12.776 -3.959 1.00 91.31 103 PHE A O 1
ATOM 789 N N . THR A 1 104 ? 6.670 12.808 -3.486 1.00 88.50 104 THR A N 1
ATOM 790 C CA . THR A 1 104 ? 6.364 14.151 -3.988 1.00 88.50 104 THR A CA 1
ATOM 791 C C . THR A 1 104 ? 5.988 15.041 -2.801 1.00 88.50 104 THR A C 1
ATOM 793 O O . THR A 1 104 ? 5.926 14.563 -1.667 1.00 88.50 104 THR A O 1
ATOM 796 N N . ASP A 1 105 ? 5.759 16.334 -3.033 1.00 84.31 105 ASP A N 1
ATOM 797 C CA . ASP A 1 105 ? 5.366 17.252 -1.953 1.00 84.31 105 ASP A CA 1
ATOM 798 C C . ASP A 1 105 ? 4.026 16.842 -1.311 1.00 84.31 105 ASP A C 1
ATOM 800 O O . ASP A 1 105 ? 3.849 16.995 -0.103 1.00 84.31 105 ASP A O 1
ATOM 804 N N . ASP A 1 106 ? 3.128 16.253 -2.108 1.00 83.75 106 ASP A N 1
ATOM 805 C CA . ASP A 1 106 ? 1.751 15.930 -1.719 1.00 83.75 106 ASP A CA 1
ATOM 806 C C . ASP A 1 106 ? 1.450 14.415 -1.720 1.00 83.75 106 ASP A C 1
ATOM 808 O O . ASP A 1 106 ? 0.306 14.006 -1.525 1.00 83.75 106 ASP A O 1
ATOM 812 N N . GLY A 1 107 ? 2.448 13.552 -1.947 1.00 89.12 107 GLY A N 1
ATOM 813 C CA . GLY A 1 107 ? 2.200 12.114 -2.024 1.00 89.12 107 GLY A CA 1
ATOM 814 C C . GLY A 1 107 ? 3.356 11.273 -2.558 1.00 89.12 107 GLY A C 1
ATOM 815 O O . GLY A 1 107 ? 4.487 11.341 -2.064 1.00 89.12 107 GLY A O 1
ATOM 816 N N . VAL A 1 108 ? 3.055 10.403 -3.526 1.00 92.81 108 VAL A N 1
ATOM 817 C CA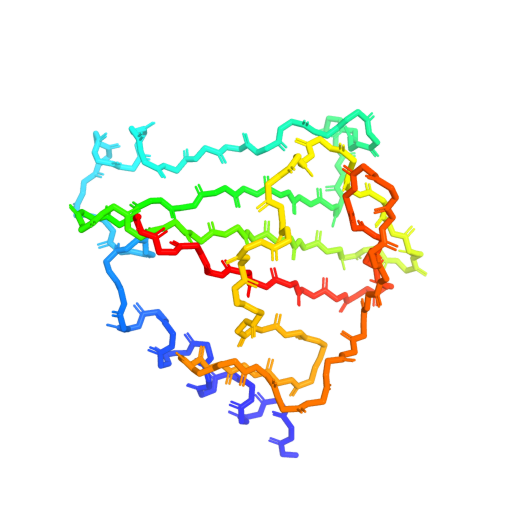 . VAL A 1 108 ? 4.016 9.440 -4.071 1.00 92.81 108 VAL A CA 1
ATOM 818 C C . VAL A 1 108 ? 3.842 9.214 -5.571 1.00 92.81 108 VAL A C 1
ATOM 820 O O . VAL A 1 108 ? 2.778 8.830 -6.050 1.00 92.81 108 VAL A O 1
ATOM 823 N N . LEU A 1 109 ? 4.943 9.369 -6.303 1.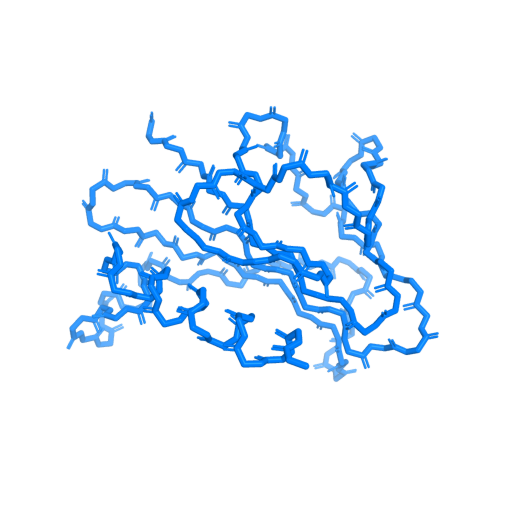00 95.12 109 LEU A N 1
ATOM 824 C CA . LEU A 1 109 ? 5.073 8.947 -7.689 1.00 95.12 109 LEU A CA 1
ATOM 825 C C . LEU A 1 109 ? 5.542 7.489 -7.719 1.00 95.12 109 LEU A C 1
ATOM 827 O O . LEU A 1 109 ? 6.656 7.192 -7.289 1.00 95.12 109 LEU A O 1
ATOM 831 N N . VAL A 1 110 ? 4.702 6.593 -8.230 1.00 97.31 110 VAL A N 1
ATOM 832 C CA . VAL A 1 110 ? 4.958 5.148 -8.304 1.00 97.31 110 VAL A CA 1
ATOM 833 C C . VAL A 1 110 ? 5.429 4.786 -9.709 1.00 97.31 110 VAL A C 1
ATOM 835 O O . VAL A 1 110 ? 4.766 5.132 -10.690 1.00 97.31 110 VAL A O 1
ATOM 838 N N . ASP A 1 111 ? 6.555 4.081 -9.817 1.00 98.62 111 ASP A N 1
ATOM 839 C CA . ASP A 1 111 ? 7.112 3.639 -11.099 1.00 98.62 111 ASP A CA 1
ATOM 840 C C . ASP A 1 111 ? 6.169 2.655 -11.831 1.00 98.62 111 ASP A C 1
ATOM 842 O O . ASP A 1 111 ? 5.233 2.118 -11.227 1.00 98.62 111 ASP A O 1
ATOM 846 N N . PRO A 1 112 ? 6.353 2.437 -13.149 1.00 98.50 112 PRO A N 1
ATOM 847 C CA . PRO A 1 112 ? 5.567 1.467 -13.911 1.00 98.50 112 PRO A CA 1
ATOM 848 C C . PRO A 1 112 ? 5.585 0.066 -13.292 1.00 98.50 112 PRO A C 1
ATOM 850 O O . PRO A 1 112 ? 6.644 -0.417 -12.902 1.00 98.50 112 PRO A O 1
ATOM 853 N N . LEU A 1 113 ? 4.444 -0.628 -13.327 1.00 98.25 113 LEU A N 1
ATOM 854 C CA . LEU A 1 113 ? 4.312 -2.028 -12.891 1.00 98.25 113 LEU A CA 1
ATOM 855 C C . LEU A 1 113 ? 4.737 -2.290 -11.431 1.00 98.25 113 LEU A C 1
ATOM 857 O O . LEU A 1 113 ? 5.190 -3.391 -11.108 1.00 98.25 113 LEU A O 1
ATOM 861 N N . THR A 1 114 ? 4.543 -1.307 -10.550 1.00 98.56 114 THR A N 1
ATOM 862 C CA . THR A 1 114 ? 4.974 -1.347 -9.146 1.00 98.56 114 THR A CA 1
ATOM 863 C C . THR A 1 114 ? 3.792 -1.353 -8.178 1.00 98.56 114 THR A C 1
ATOM 865 O O . THR A 1 114 ? 2.748 -0.733 -8.409 1.00 98.56 114 THR A O 1
ATOM 868 N N . VAL A 1 115 ? 3.967 -2.051 -7.054 1.00 98.00 115 VAL A N 1
ATOM 869 C CA . VAL A 1 115 ? 3.058 -2.025 -5.905 1.00 98.00 115 VAL A CA 1
ATOM 870 C C . VAL A 1 115 ? 3.808 -1.487 -4.700 1.00 98.00 115 VAL A C 1
ATOM 872 O O . VAL A 1 115 ? 4.906 -1.951 -4.418 1.00 98.00 115 VAL A O 1
ATOM 875 N N . LEU A 1 116 ? 3.187 -0.572 -3.956 1.00 97.81 116 LEU A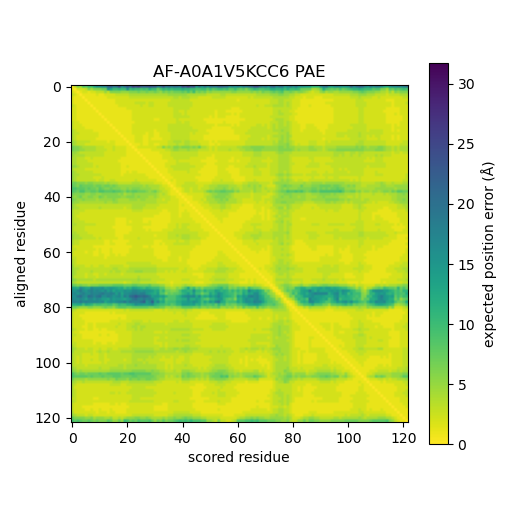 N 1
ATOM 876 C CA . LEU A 1 116 ? 3.684 -0.133 -2.654 1.00 97.81 116 LEU A CA 1
ATOM 877 C C . LEU A 1 116 ? 2.679 -0.488 -1.560 1.00 97.81 116 LEU A C 1
ATOM 879 O O . LEU A 1 116 ? 1.472 -0.295 -1.734 1.00 97.81 116 LEU A O 1
ATOM 883 N N . ILE A 1 117 ? 3.166 -0.960 -0.411 1.00 97.94 117 ILE A N 1
ATOM 884 C CA . ILE A 1 117 ? 2.346 -1.095 0.801 1.00 97.94 117 ILE A CA 1
ATOM 885 C C . ILE A 1 117 ? 3.049 -0.431 1.975 1.00 97.94 117 ILE A C 1
ATOM 887 O O . ILE A 1 117 ? 4.073 -0.915 2.457 1.00 97.94 117 ILE A O 1
ATOM 891 N N . PHE A 1 118 ? 2.444 0.635 2.486 1.00 96.69 118 PHE A N 1
ATOM 892 C CA . PHE A 1 118 ? 2.890 1.320 3.692 1.00 96.69 118 PHE A CA 1
ATOM 893 C C . PHE A 1 118 ? 2.073 0.875 4.902 1.00 96.69 118 PHE A C 1
ATOM 895 O O . PHE A 1 118 ? 0.877 0.611 4.785 1.00 96.69 118 PHE A O 1
ATOM 902 N N . ARG A 1 119 ? 2.697 0.837 6.079 1.00 96.75 119 ARG A N 1
ATOM 903 C CA . ARG A 1 119 ? 2.054 0.598 7.375 1.00 96.75 119 ARG A CA 1
ATOM 904 C C . ARG A 1 119 ? 2.160 1.837 8.255 1.00 96.75 119 ARG A C 1
ATOM 906 O O . ARG A 1 119 ? 3.257 2.289 8.561 1.00 96.75 119 ARG A O 1
ATOM 913 N N . GLN A 1 120 ? 1.023 2.309 8.742 1.00 94.12 120 GLN A N 1
ATOM 914 C CA . GLN A 1 120 ? 0.902 3.334 9.771 1.00 94.12 120 GLN A CA 1
ATOM 915 C C . GLN A 1 120 ? 0.424 2.670 11.062 1.00 94.12 120 GLN A C 1
ATOM 917 O O . GLN A 1 120 ? -0.598 1.981 11.079 1.00 94.12 120 GLN A O 1
ATOM 922 N N . LYS A 1 121 ? 1.190 2.838 12.138 1.00 90.69 121 LYS A N 1
ATOM 923 C CA . LYS A 1 121 ? 0.776 2.396 13.475 1.00 90.69 121 LYS A CA 1
ATOM 924 C C . LYS A 1 121 ? -0.165 3.454 14.088 1.00 90.69 121 LYS A C 1
ATOM 926 O O . LYS A 1 121 ? -0.071 4.607 13.665 1.00 90.69 121 LYS A O 1
ATOM 931 N N . PRO A 1 122 ? -1.062 3.063 15.014 1.00 86.00 122 PRO A N 1
ATOM 932 C CA . PRO A 1 122 ? -1.963 3.989 15.706 1.00 86.00 122 PRO A CA 1
ATOM 933 C C . PRO A 1 122 ? -1.242 5.129 16.433 1.00 86.00 122 PRO A C 1
ATOM 935 O O . PRO A 1 122 ? -0.085 4.912 16.869 1.00 86.00 122 PRO A O 1
#

pLDDT: mean 94.0, std 7.54, range [63.31, 98.69]

Nearest PDB structures (foldseek):
  2ya1-assembly1_A  TM=9.402E-01  e=3.989E-11  Streptococcus pneumoniae TIGR4
  2ya2-assembly1_A  TM=9.237E-01  e=3.766E-11  Streptococcus pneumoniae TIGR4
  3fax-assembly1_A  TM=9.252E-01  e=1.259E-10  Streptococcus agalactiae COH1
  6m5z-assembly2_B  TM=5.650E-01  e=6.897E-03  Talaromyces pinophilus CF-2612
  6k5p-assembly1_A  TM=6.144E-01  e=3.074E-02  Culex quinquefasciatus